Protein AF-A0A3B8XTV2-F1 (afdb_monomer_lite)

pLDDT: mean 94.54, std 3.83, range [70.0, 98.06]

Structure (mmCIF, N/CA/C/O backbone):
data_AF-A0A3B8XTV2-F1
#
_entry.id   AF-A0A3B8XTV2-F1
#
loop_
_atom_site.group_PDB
_atom_site.id
_atom_site.type_symbol
_atom_site.label_atom_id
_atom_site.label_alt_id
_atom_site.label_comp_id
_atom_site.label_asym_id
_atom_site.label_entity_id
_atom_site.label_seq_id
_atom_site.pdbx_PDB_ins_code
_atom_site.Cartn_x
_atom_site.Cartn_y
_atom_site.Cartn_z
_atom_site.occupancy
_atom_site.B_iso_or_equiv
_atom_site.auth_seq_id
_atom_site.auth_comp_id
_atom_site.auth_asym_id
_atom_site.auth_atom_id
_atom_site.pdbx_PDB_model_num
ATOM 1 N N . ALA A 1 1 ? -1.630 1.227 -6.218 1.00 91.56 1 ALA A N 1
ATOM 2 C CA . ALA A 1 1 ? -0.799 1.225 -7.433 1.00 91.56 1 ALA A CA 1
ATOM 3 C C . ALA A 1 1 ? -0.650 -0.199 -7.947 1.00 91.56 1 ALA A C 1
ATOM 5 O O . ALA A 1 1 ? -1.352 -0.532 -8.882 1.00 91.56 1 ALA A O 1
ATOM 6 N N . ILE A 1 2 ? 0.126 -1.063 -7.274 1.00 95.00 2 ILE A N 1
ATOM 7 C CA . ILE A 1 2 ? 0.343 -2.472 -7.671 1.00 95.00 2 ILE A CA 1
ATOM 8 C C . ILE A 1 2 ? -0.970 -3.226 -7.962 1.00 95.00 2 ILE A C 1
ATOM 10 O O . ILE A 1 2 ? -1.105 -3.845 -9.004 1.00 95.00 2 ILE A O 1
ATOM 14 N N . ARG A 1 3 ? -1.982 -3.104 -7.092 1.00 93.75 3 ARG A N 1
ATOM 15 C CA . ARG A 1 3 ? -3.290 -3.771 -7.264 1.00 93.75 3 ARG A CA 1
ATOM 16 C C . ARG A 1 3 ? -4.127 -3.291 -8.460 1.00 93.75 3 ARG A C 1
ATOM 18 O O . ARG A 1 3 ? -5.105 -3.943 -8.783 1.00 93.75 3 ARG A O 1
ATOM 25 N N . GLY A 1 4 ? -3.788 -2.154 -9.067 1.00 93.50 4 GLY A N 1
ATOM 26 C CA . GLY A 1 4 ? -4.565 -1.539 -10.152 1.00 93.50 4 GLY A CA 1
ATOM 27 C C . GLY A 1 4 ? -3.810 -1.415 -11.476 1.00 93.50 4 GLY A C 1
ATOM 28 O O . GLY A 1 4 ? -4.331 -0.807 -12.402 1.00 93.50 4 GLY A O 1
ATOM 29 N N . ASP A 1 5 ? -2.582 -1.929 -11.565 1.00 95.94 5 ASP A N 1
ATOM 30 C CA . ASP A 1 5 ? -1.746 -1.863 -12.767 1.00 95.94 5 ASP A CA 1
ATOM 31 C C . ASP A 1 5 ? -0.994 -3.190 -12.914 1.00 95.94 5 ASP A C 1
ATOM 33 O O . ASP A 1 5 ? -0.112 -3.509 -12.115 1.00 95.94 5 ASP A O 1
ATOM 37 N N . VAL A 1 6 ? -1.381 -3.982 -13.917 1.00 96.62 6 VAL A N 1
ATOM 38 C CA . VAL A 1 6 ? -0.865 -5.345 -14.130 1.00 96.62 6 VAL A CA 1
ATOM 39 C C . VAL A 1 6 ? 0.631 -5.345 -14.443 1.00 96.62 6 VAL A C 1
ATOM 41 O O . VAL A 1 6 ? 1.347 -6.234 -13.986 1.00 96.62 6 VAL A O 1
ATOM 44 N N . GLU A 1 7 ? 1.132 -4.334 -15.151 1.00 96.94 7 GLU A N 1
ATOM 45 C CA . GLU A 1 7 ? 2.562 -4.223 -15.453 1.00 96.94 7 GLU A CA 1
ATOM 46 C C . GLU A 1 7 ? 3.368 -3.904 -14.193 1.00 96.94 7 GLU A C 1
ATOM 48 O O . GLU A 1 7 ? 4.412 -4.506 -13.935 1.00 96.94 7 GLU A O 1
ATOM 53 N N . LEU A 1 8 ? 2.848 -3.010 -13.349 1.00 97.00 8 LEU A N 1
ATOM 54 C CA . LEU A 1 8 ? 3.457 -2.704 -12.058 1.00 97.00 8 LEU A CA 1
ATOM 55 C C . LEU A 1 8 ? 3.435 -3.921 -11.121 1.00 97.00 8 LEU A C 1
ATOM 57 O O . LEU A 1 8 ? 4.419 -4.179 -10.429 1.00 97.00 8 LEU A O 1
ATOM 61 N N . MET A 1 9 ? 2.335 -4.683 -11.120 1.00 97.25 9 MET A N 1
ATOM 62 C CA . MET A 1 9 ? 2.228 -5.955 -10.402 1.00 97.25 9 MET A CA 1
ATOM 63 C C . MET A 1 9 ? 3.267 -6.956 -10.895 1.00 9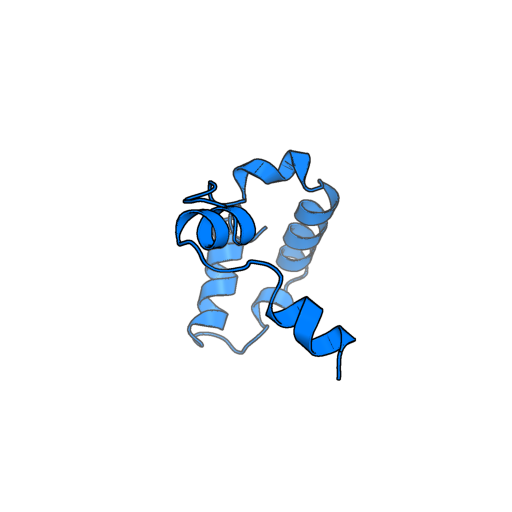7.25 9 MET A C 1
ATOM 65 O O . MET A 1 9 ? 3.986 -7.531 -10.084 1.00 97.25 9 MET A O 1
ATOM 69 N N . ARG A 1 10 ? 3.398 -7.142 -12.210 1.00 96.81 10 ARG A N 1
ATOM 70 C CA . ARG A 1 10 ? 4.370 -8.068 -12.801 1.00 96.81 10 ARG A CA 1
ATOM 71 C C . ARG A 1 10 ? 5.803 -7.708 -12.408 1.00 96.81 10 ARG A C 1
ATOM 73 O O . ARG A 1 10 ? 6.552 -8.589 -11.990 1.00 96.81 10 ARG A O 1
ATOM 80 N N . ALA A 1 11 ? 6.169 -6.430 -12.496 1.00 96.38 11 ALA A N 1
ATOM 81 C CA . ALA A 1 11 ? 7.496 -5.955 -12.112 1.00 96.38 11 ALA A CA 1
ATOM 82 C C . ALA A 1 11 ? 7.775 -6.185 -10.615 1.00 96.38 11 ALA A C 1
ATOM 84 O O . ALA A 1 11 ? 8.824 -6.716 -10.257 1.00 96.38 11 ALA A O 1
ATOM 85 N N . PHE A 1 12 ? 6.811 -5.860 -9.746 1.00 96.81 12 PHE A N 1
ATOM 86 C CA . PHE A 1 12 ? 6.902 -6.150 -8.313 1.00 96.81 12 PHE A CA 1
ATOM 87 C C . PHE A 1 12 ? 7.074 -7.654 -8.043 1.00 96.81 12 PHE A C 1
ATOM 89 O O . PHE A 1 12 ? 7.949 -8.044 -7.271 1.00 96.81 12 PHE A O 1
ATOM 96 N N . MET A 1 13 ? 6.285 -8.504 -8.707 1.00 97.62 13 MET A N 1
ATOM 97 C CA . MET A 1 13 ? 6.296 -9.952 -8.490 1.00 97.62 13 MET A CA 1
ATOM 98 C C . MET A 1 13 ? 7.614 -10.607 -8.906 1.00 97.62 13 MET A C 1
ATOM 100 O O . MET A 1 13 ? 8.015 -11.573 -8.261 1.00 97.62 13 MET A O 1
ATOM 104 N N . ARG A 1 14 ? 8.319 -10.079 -9.916 1.00 96.75 14 ARG A N 1
ATOM 105 C CA . ARG A 1 14 ? 9.670 -10.549 -10.265 1.00 96.75 14 ARG A CA 1
ATOM 106 C C . ARG A 1 14 ? 10.661 -10.336 -9.123 1.00 96.75 14 ARG A C 1
ATOM 108 O O . ARG A 1 14 ? 11.357 -11.276 -8.754 1.00 96.75 14 ARG A O 1
ATOM 115 N N . SER A 1 15 ? 10.687 -9.146 -8.521 1.00 95.50 15 SER A N 1
ATOM 116 C CA . SER A 1 15 ? 11.522 -8.894 -7.338 1.00 95.50 15 SER A CA 1
ATOM 117 C C . SER A 1 15 ? 11.043 -9.673 -6.107 1.00 95.50 15 SER A C 1
ATOM 119 O O . SER A 1 15 ? 11.870 -10.139 -5.335 1.00 95.50 15 SER A O 1
ATOM 121 N N . PHE A 1 16 ? 9.729 -9.844 -5.911 1.00 95.69 16 PHE A N 1
ATOM 122 C CA . PHE A 1 16 ? 9.179 -10.614 -4.786 1.00 95.69 16 PHE A CA 1
ATOM 123 C C . PHE A 1 16 ? 9.583 -12.095 -4.838 1.00 95.69 16 PHE A C 1
ATOM 125 O O . PHE A 1 16 ? 9.953 -12.664 -3.816 1.00 95.69 16 PHE A O 1
ATOM 132 N N . HIS A 1 17 ? 9.575 -12.699 -6.029 1.00 97.19 17 HIS A N 1
ATOM 133 C CA . HIS A 1 17 ? 10.024 -14.078 -6.250 1.00 97.19 17 HIS A CA 1
ATOM 134 C C . HIS A 1 17 ? 11.533 -14.196 -6.484 1.00 97.19 17 HIS A C 1
ATOM 136 O O . HIS A 1 17 ? 11.998 -15.256 -6.889 1.00 97.19 17 HIS A O 1
ATOM 142 N N . MET A 1 18 ? 12.298 -13.122 -6.262 1.00 95.38 18 MET A N 1
ATOM 143 C CA . MET A 1 18 ? 13.755 -13.104 -6.434 1.00 95.38 18 MET A CA 1
ATOM 144 C C . MET A 1 18 ? 14.229 -13.478 -7.852 1.00 95.38 18 MET A C 1
ATOM 146 O O . MET A 1 18 ? 15.365 -13.903 -8.032 1.00 95.38 18 MET A O 1
ATOM 150 N N . VAL A 1 19 ? 13.381 -13.289 -8.871 1.00 96.50 19 VAL A N 1
ATOM 151 C CA . VAL A 1 19 ? 13.785 -13.366 -10.288 1.00 96.50 19 VAL A CA 1
ATOM 152 C C . VAL A 1 19 ? 14.710 -12.196 -10.627 1.00 96.50 19 VAL A C 1
ATOM 154 O O . VAL A 1 19 ? 15.674 -12.357 -11.367 1.00 96.50 19 VAL A O 1
ATOM 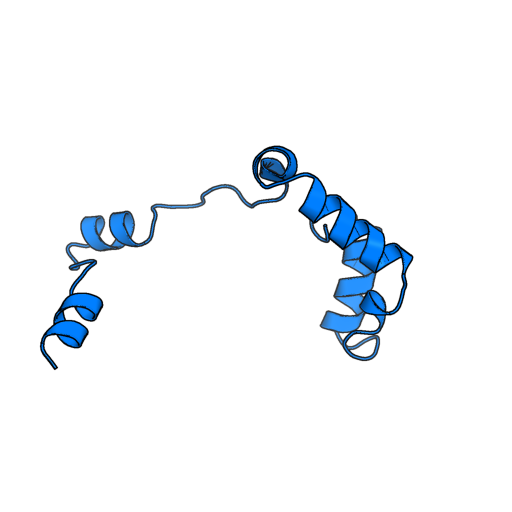157 N N . ASP A 1 20 ? 14.425 -11.027 -10.047 1.00 95.62 20 ASP A N 1
ATOM 158 C CA . ASP A 1 20 ? 15.295 -9.852 -10.070 1.00 95.62 20 ASP A CA 1
ATOM 159 C C . ASP A 1 20 ? 15.744 -9.495 -8.655 1.00 95.62 20 ASP A C 1
ATOM 161 O O . ASP A 1 20 ? 15.063 -9.813 -7.678 1.00 95.62 20 ASP A O 1
ATOM 165 N N . ALA A 1 21 ? 16.831 -8.725 -8.547 1.00 94.75 21 ALA A N 1
ATOM 166 C CA . ALA A 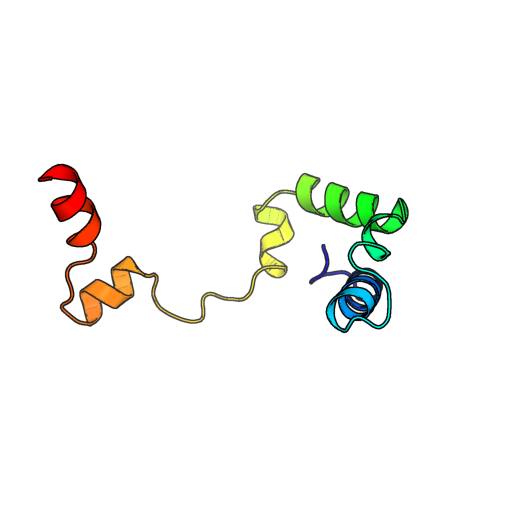1 21 ? 17.273 -8.189 -7.266 1.00 94.75 21 ALA A CA 1
ATOM 167 C C . ALA A 1 21 ? 16.150 -7.391 -6.564 1.00 94.75 21 ALA A C 1
ATOM 169 O O . ALA A 1 21 ? 15.360 -6.704 -7.241 1.00 94.75 21 ALA A O 1
ATOM 170 N N . PRO A 1 22 ? 16.104 -7.414 -5.217 1.00 89.06 22 PRO A N 1
ATOM 171 C CA . PRO A 1 22 ? 15.171 -6.605 -4.447 1.00 89.06 22 PRO A CA 1
ATOM 172 C C . PRO A 1 22 ? 15.240 -5.136 -4.877 1.00 89.06 22 PRO A C 1
ATOM 174 O O . PRO A 1 22 ? 16.313 -4.587 -5.121 1.00 89.06 22 PRO A O 1
ATOM 177 N N . ASN A 1 23 ? 14.081 -4.491 -4.981 1.00 90.00 23 ASN A N 1
ATOM 178 C CA . ASN A 1 23 ? 13.920 -3.078 -5.352 1.00 90.00 23 ASN A CA 1
ATOM 179 C C . ASN A 1 23 ? 14.240 -2.703 -6.811 1.00 90.00 23 ASN A C 1
ATOM 181 O O . ASN A 1 23 ? 14.046 -1.541 -7.163 1.00 90.00 23 ASN A O 1
ATOM 185 N N . THR A 1 24 ? 14.654 -3.634 -7.682 1.00 94.25 24 THR A N 1
ATOM 186 C CA . THR A 1 24 ? 14.905 -3.342 -9.113 1.00 94.25 24 THR A CA 1
ATOM 187 C C . THR A 1 24 ? 13.705 -2.670 -9.780 1.00 94.25 24 THR A C 1
ATOM 189 O O . THR A 1 24 ? 13.857 -1.648 -10.445 1.00 94.25 24 THR A O 1
ATOM 192 N N . TRP A 1 25 ? 12.494 -3.174 -9.525 1.00 94.88 25 TRP A N 1
ATOM 193 C CA . TRP A 1 25 ? 11.262 -2.600 -10.071 1.00 94.88 25 TRP A CA 1
ATOM 194 C C . TRP A 1 25 ? 11.021 -1.143 -9.642 1.00 94.88 25 TRP A C 1
ATOM 196 O O . TRP A 1 25 ? 10.409 -0.384 -10.388 1.00 94.88 25 TRP A O 1
ATOM 206 N N . LEU A 1 26 ? 11.511 -0.735 -8.467 1.00 95.06 26 LEU A N 1
ATOM 207 C CA . LEU A 1 26 ? 11.339 0.617 -7.933 1.00 95.06 26 LEU A CA 1
ATOM 208 C C . LEU A 1 26 ? 12.378 1.610 -8.484 1.00 95.06 26 LEU A C 1
ATOM 210 O O . LEU A 1 26 ? 12.224 2.812 -8.296 1.00 95.06 26 LEU A O 1
ATOM 214 N N . ARG A 1 27 ? 13.425 1.128 -9.169 1.00 95.62 27 ARG A N 1
ATOM 215 C CA . ARG A 1 27 ? 14.415 1.982 -9.848 1.00 95.62 27 ARG A CA 1
ATOM 216 C C . ARG A 1 27 ? 13.902 2.535 -11.179 1.00 95.62 27 ARG A C 1
ATOM 218 O O . ARG A 1 2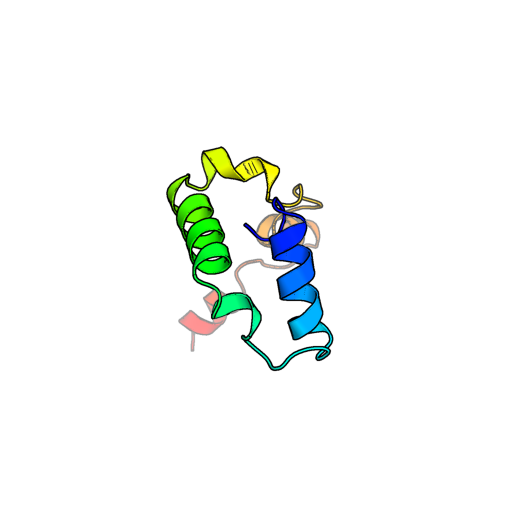7 ? 14.460 3.508 -11.673 1.00 95.62 27 ARG A O 1
ATOM 225 N N . ASP A 1 28 ? 12.851 1.944 -11.758 1.00 95.62 28 ASP A N 1
ATOM 226 C CA . ASP A 1 28 ? 12.223 2.483 -12.967 1.00 95.62 28 ASP A CA 1
ATOM 227 C C . ASP A 1 28 ? 11.368 3.719 -12.610 1.00 95.62 28 ASP A C 1
ATOM 229 O O . ASP A 1 28 ? 10.364 3.584 -11.893 1.00 95.62 28 ASP A O 1
ATOM 233 N N . PRO A 1 29 ? 11.689 4.921 -13.128 1.00 97.00 29 PRO A N 1
ATOM 234 C CA . PRO A 1 29 ? 10.927 6.136 -12.839 1.00 97.00 29 PRO A CA 1
ATOM 235 C C . PRO A 1 29 ? 9.453 6.046 -13.269 1.00 97.00 29 PRO A C 1
ATOM 237 O O . PRO A 1 29 ? 8.593 6.710 -12.685 1.00 97.00 29 PRO A O 1
ATOM 240 N N . ARG A 1 30 ? 9.117 5.192 -14.246 1.00 96.94 30 ARG A N 1
ATOM 241 C CA . ARG A 1 30 ? 7.730 4.932 -14.664 1.00 96.94 30 ARG A CA 1
ATOM 242 C C . ARG A 1 30 ? 6.948 4.187 -13.584 1.00 96.94 30 ARG A C 1
ATOM 244 O O . ARG A 1 30 ? 5.773 4.474 -13.370 1.00 96.94 30 ARG A O 1
ATOM 251 N N . ASN A 1 31 ? 7.587 3.267 -12.867 1.00 97.31 31 ASN A N 1
ATOM 252 C CA . ASN A 1 31 ? 6.951 2.555 -11.759 1.00 97.31 31 ASN A CA 1
ATOM 253 C C . ASN A 1 31 ? 6.745 3.481 -10.560 1.00 97.31 31 ASN A C 1
ATOM 255 O O . ASN A 1 31 ? 5.660 3.502 -9.972 1.00 97.31 31 ASN A O 1
ATOM 259 N N . VAL A 1 32 ? 7.742 4.313 -10.254 1.00 97.69 32 VAL A N 1
ATOM 260 C CA . VAL A 1 32 ? 7.642 5.331 -9.201 1.00 97.69 32 VAL A CA 1
ATOM 261 C C . VAL A 1 32 ? 6.505 6.312 -9.493 1.00 97.69 32 VAL A C 1
ATOM 263 O O . VAL A 1 32 ? 5.662 6.548 -8.625 1.00 97.69 32 VAL A O 1
ATOM 266 N N . SER A 1 33 ? 6.404 6.833 -10.719 1.00 97.94 33 SER A N 1
ATOM 267 C CA . SER A 1 33 ? 5.347 7.788 -11.076 1.00 97.94 33 SER A CA 1
ATOM 268 C C . SER A 1 33 ? 3.942 7.184 -10.962 1.00 97.94 33 SER A C 1
ATOM 270 O O . SER A 1 33 ? 3.034 7.849 -10.461 1.00 97.94 33 SER A O 1
ATOM 272 N N . LYS A 1 34 ? 3.752 5.905 -11.316 1.00 97.38 34 LYS A N 1
ATOM 273 C CA . LYS A 1 34 ? 2.489 5.176 -11.093 1.00 97.38 34 LYS A CA 1
ATOM 274 C C . LYS A 1 34 ? 2.127 5.084 -9.607 1.00 97.38 34 LYS A C 1
ATOM 276 O O . LYS A 1 34 ? 0.959 5.279 -9.244 1.00 97.38 34 LYS A O 1
ATOM 281 N N . VAL A 1 35 ? 3.106 4.806 -8.741 1.00 97.06 35 VAL A N 1
ATOM 282 C CA . VAL A 1 35 ? 2.912 4.761 -7.280 1.00 97.06 35 VAL A CA 1
ATOM 283 C C . VAL A 1 35 ? 2.502 6.132 -6.750 1.00 97.06 35 VAL A C 1
ATOM 285 O O . VAL A 1 35 ? 1.426 6.248 -6.158 1.00 97.06 35 VAL A O 1
ATOM 288 N N . LEU A 1 36 ? 3.293 7.166 -7.042 1.00 98.06 36 LEU A N 1
ATOM 289 C CA . LEU A 1 36 ? 3.045 8.537 -6.592 1.00 98.06 36 LEU A CA 1
ATOM 290 C C . LEU A 1 36 ? 1.702 9.068 -7.098 1.00 98.06 36 LEU A C 1
ATOM 292 O O . LEU A 1 36 ? 0.907 9.584 -6.314 1.00 98.06 36 LEU A O 1
ATOM 296 N N . ARG A 1 37 ? 1.390 8.863 -8.383 1.00 97.38 37 ARG A N 1
ATOM 297 C CA . ARG A 1 37 ? 0.097 9.241 -8.968 1.00 97.38 37 ARG A CA 1
ATOM 298 C C . ARG A 1 37 ? -1.055 8.546 -8.257 1.00 97.38 37 ARG A C 1
ATOM 300 O O . ARG A 1 37 ? -2.077 9.177 -8.006 1.00 97.38 37 ARG A O 1
ATOM 307 N N . THR A 1 38 ? -0.914 7.262 -7.924 1.00 97.31 38 THR A N 1
ATOM 308 C CA . THR A 1 38 ? -1.966 6.550 -7.191 1.00 97.31 38 THR A CA 1
ATOM 309 C C . THR A 1 38 ? -2.159 7.143 -5.799 1.00 97.31 38 THR A C 1
ATOM 311 O O . THR A 1 38 ? -3.295 7.385 -5.406 1.00 97.31 38 THR A O 1
ATOM 314 N N . TRP A 1 39 ? -1.088 7.421 -5.055 1.00 96.44 39 TRP A N 1
ATOM 315 C CA . TRP A 1 39 ? -1.196 8.051 -3.734 1.00 96.44 39 TRP A CA 1
ATOM 316 C C . TRP A 1 39 ? -1.828 9.441 -3.800 1.00 96.44 39 TRP A C 1
ATOM 318 O O . TRP A 1 39 ? -2.755 9.714 -3.039 1.00 96.44 39 TRP A O 1
ATOM 328 N N . ALA A 1 40 ? -1.425 10.264 -4.769 1.00 97.62 40 ALA A N 1
ATOM 329 C CA . ALA A 1 40 ? -1.969 11.603 -4.976 1.00 97.62 40 ALA A CA 1
ATOM 330 C C . ALA A 1 40 ? -3.488 11.615 -5.249 1.00 97.62 40 ALA A C 1
ATOM 332 O O . ALA A 1 40 ? -4.161 12.594 -4.942 1.00 97.62 40 ALA A O 1
ATOM 333 N N . ARG A 1 41 ? -4.070 10.527 -5.782 1.00 96.25 41 ARG A N 1
ATOM 334 C CA . ARG A 1 41 ? -5.533 10.409 -5.961 1.00 96.25 41 ARG A CA 1
ATOM 335 C C . ARG A 1 41 ? -6.306 10.365 -4.635 1.00 96.25 41 ARG A C 1
ATOM 337 O O . ARG A 1 41 ? -7.496 10.683 -4.636 1.00 96.25 41 ARG A O 1
ATOM 344 N N . GLY A 1 42 ? -5.662 9.964 -3.537 1.00 95.94 42 GLY A N 1
ATOM 345 C CA . GLY A 1 42 ? -6.258 9.863 -2.205 1.00 95.94 42 GLY A CA 1
ATOM 346 C C . GLY A 1 42 ? -7.096 8.599 -1.963 1.00 95.94 42 GLY A C 1
ATOM 347 O O . GLY A 1 42 ? -7.485 7.880 -2.885 1.00 95.94 42 GLY A O 1
ATOM 348 N N . LYS A 1 43 ? -7.398 8.329 -0.683 1.00 92.75 43 LYS A N 1
ATOM 349 C CA . LYS A 1 43 ? -8.070 7.095 -0.221 1.00 92.75 43 LYS A CA 1
ATOM 350 C C . LYS A 1 43 ? -9.434 6.870 -0.882 1.00 92.75 43 LYS A C 1
ATOM 352 O O . LYS A 1 43 ? -9.712 5.762 -1.322 1.00 92.75 43 LYS A O 1
ATOM 357 N N . LYS A 1 44 ? -10.259 7.919 -1.000 1.00 94.44 44 LYS A N 1
ATOM 358 C CA . LYS A 1 44 ? -11.621 7.831 -1.564 1.00 94.44 44 LYS A CA 1
ATOM 359 C C . LYS A 1 44 ? -11.624 7.326 -3.011 1.00 94.44 44 LYS A C 1
ATOM 361 O O . LYS A 1 44 ? -12.427 6.474 -3.359 1.00 94.44 44 LYS A O 1
ATOM 366 N N . ARG A 1 45 ? -10.708 7.828 -3.846 1.00 94.94 45 ARG A N 1
ATOM 367 C CA . ARG A 1 45 ? -10.602 7.468 -5.275 1.00 94.94 45 ARG A CA 1
ATOM 368 C C . ARG A 1 45 ? -9.823 6.180 -5.544 1.00 94.94 45 ARG A C 1
ATOM 370 O O . ARG A 1 45 ? -9.667 5.822 -6.710 1.00 94.94 45 ARG A O 1
ATOM 377 N N . ASN A 1 46 ? -9.293 5.571 -4.488 1.00 96.19 46 ASN A N 1
ATOM 378 C CA . ASN A 1 46 ? -8.566 4.309 -4.511 1.00 96.19 46 ASN A CA 1
ATOM 379 C C . ASN A 1 46 ? -9.322 3.226 -3.728 1.00 96.19 46 ASN A C 1
ATOM 381 O O . ASN A 1 46 ? -8.724 2.205 -3.406 1.00 96.19 46 ASN A O 1
ATOM 385 N N . ALA A 1 47 ? -10.579 3.469 -3.334 1.00 93.69 47 ALA A N 1
ATOM 386 C CA . ALA A 1 47 ? -11.348 2.567 -2.477 1.00 93.69 47 ALA A CA 1
ATOM 387 C C . ALA A 1 47 ? -11.496 1.167 -3.097 1.00 93.69 47 ALA A C 1
ATOM 389 O O . ALA A 1 47 ? -11.383 0.170 -2.394 1.00 93.69 47 ALA A O 1
ATOM 390 N N . ASP A 1 48 ? -11.645 1.117 -4.417 1.00 93.06 48 ASP A N 1
ATOM 391 C CA . ASP A 1 48 ? -11.675 -0.076 -5.264 1.00 93.06 48 ASP A CA 1
ATOM 392 C C . ASP A 1 48 ? -10.365 -0.884 -5.249 1.00 93.06 48 ASP A C 1
ATOM 394 O O . ASP A 1 48 ? -10.373 -2.085 -5.498 1.00 93.06 48 ASP A O 1
ATOM 398 N N . LEU A 1 49 ? -9.233 -0.253 -4.914 1.00 93.88 49 LEU A N 1
ATOM 399 C CA . LEU A 1 49 ? -7.935 -0.927 -4.801 1.00 93.88 49 LEU A CA 1
ATOM 400 C C . LEU A 1 49 ? -7.730 -1.628 -3.453 1.00 93.88 49 LEU A C 1
ATOM 402 O O . LEU A 1 49 ? -6.684 -2.254 -3.250 1.00 93.88 49 LEU A O 1
ATOM 406 N N . TYR A 1 50 ? -8.649 -1.482 -2.501 1.00 90.00 50 TYR A N 1
ATOM 407 C CA . TYR A 1 50 ? -8.582 -2.177 -1.220 1.00 90.00 50 TYR A CA 1
ATOM 408 C C . TYR A 1 50 ? -9.476 -3.416 -1.264 1.00 90.00 50 TYR A C 1
ATOM 410 O O . TYR A 1 50 ? -10.569 -3.357 -1.824 1.00 90.00 50 TYR A O 1
ATOM 418 N N . PRO A 1 51 ? -9.035 -4.542 -0.676 1.00 86.62 51 PRO A N 1
ATOM 419 C CA . PRO A 1 51 ? -9.907 -5.697 -0.548 1.00 86.62 51 PRO A CA 1
ATOM 420 C C . PRO A 1 51 ? -11.161 -5.316 0.257 1.00 86.62 51 PRO A C 1
ATOM 422 O O . PRO A 1 51 ? -11.074 -4.470 1.158 1.00 86.62 51 PRO A O 1
ATOM 425 N N . PRO A 1 52 ? -12.318 -5.934 -0.037 1.00 88.19 52 PRO A N 1
ATOM 426 C CA . PRO A 1 52 ? -13.512 -5.736 0.770 1.00 88.19 52 PRO A CA 1
ATOM 427 C C . PRO A 1 52 ? -13.250 -6.157 2.222 1.00 88.19 52 PRO A C 1
ATOM 429 O O . PRO A 1 52 ? -12.391 -6.996 2.502 1.00 88.19 52 PRO A O 1
ATOM 432 N N . LYS A 1 53 ? -14.000 -5.576 3.164 1.00 87.06 53 LYS A N 1
ATOM 433 C CA . LYS A 1 53 ? -13.955 -5.986 4.574 1.00 87.06 53 LYS A CA 1
ATOM 434 C C . LYS A 1 53 ? -14.498 -7.422 4.666 1.00 87.06 53 LYS A C 1
ATOM 436 O O . LYS A 1 53 ? -15.702 -7.621 4.579 1.00 87.06 53 LYS A O 1
ATOM 441 N N . LEU A 1 54 ? -13.606 -8.409 4.807 1.00 89.12 54 LEU A N 1
ATOM 442 C CA . LEU A 1 54 ? -13.950 -9.843 4.832 1.00 89.12 54 LEU A CA 1
ATOM 443 C C . LEU A 1 54 ? -14.560 -10.318 6.162 1.00 89.12 54 LEU A C 1
ATOM 445 O O . LEU A 1 54 ? -15.015 -11.451 6.257 1.00 89.12 54 LEU A O 1
ATOM 449 N N . GLY A 1 55 ? -14.554 -9.480 7.197 1.00 91.69 55 GLY A N 1
ATOM 450 C CA . GLY A 1 55 ? -15.044 -9.842 8.522 1.00 91.69 55 GLY A CA 1
ATOM 451 C C . GLY A 1 55 ? -15.052 -8.651 9.478 1.00 91.69 55 GLY A C 1
ATOM 452 O O . GLY A 1 55 ? -14.683 -7.544 9.070 1.00 91.69 55 GLY A O 1
ATOM 453 N N . PRO A 1 56 ? -15.477 -8.850 10.735 1.00 94.56 56 PRO A N 1
ATOM 454 C CA . PRO A 1 56 ? -15.553 -7.788 11.731 1.00 94.56 56 PRO A CA 1
ATOM 455 C C . PRO A 1 56 ? -14.197 -7.108 11.957 1.00 94.56 56 PRO A C 1
ATOM 457 O O . PRO A 1 56 ? -13.130 -7.683 11.739 1.00 94.56 56 PRO A O 1
ATOM 460 N N . GLY A 1 57 ? -14.234 -5.846 12.390 1.00 92.94 57 GLY A N 1
ATOM 461 C CA . GLY A 1 57 ? -13.014 -5.165 12.830 1.00 92.94 57 GLY A CA 1
ATOM 462 C C . GLY A 1 57 ? -12.415 -5.858 14.059 1.00 92.94 57 GLY A C 1
ATOM 463 O O . GLY A 1 57 ? -13.109 -6.599 14.745 1.00 92.94 57 GLY A O 1
ATOM 464 N N . ARG A 1 58 ? -11.144 -5.596 14.391 1.00 93.19 58 ARG A N 1
ATOM 465 C CA . ARG A 1 58 ? -10.486 -6.240 15.546 1.00 93.19 58 ARG A CA 1
ATOM 466 C C . ARG A 1 58 ? -11.289 -6.088 16.844 1.00 93.19 58 ARG A C 1
ATOM 468 O O . ARG A 1 58 ? -11.501 -7.074 17.534 1.00 93.19 58 ARG A O 1
ATOM 475 N N . THR A 1 59 ? -11.745 -4.875 17.158 1.00 95.19 59 THR A N 1
ATOM 476 C CA . THR A 1 59 ? -12.550 -4.602 18.361 1.00 95.19 59 THR A CA 1
ATOM 477 C C . THR A 1 59 ? -13.865 -5.374 18.344 1.00 95.19 59 THR A C 1
ATOM 479 O O . THR A 1 59 ? -14.180 -6.061 19.302 1.00 95.19 59 THR A O 1
ATOM 482 N N . GLU A 1 60 ? -14.588 -5.303 17.227 1.00 95.75 60 GLU A N 1
ATOM 483 C CA . GLU A 1 60 ? -15.866 -5.987 17.006 1.00 95.75 60 GLU A CA 1
ATOM 484 C C . GLU A 1 60 ? -15.726 -7.513 17.154 1.00 95.75 60 GLU A C 1
ATOM 486 O O . GLU A 1 60 ? -16.527 -8.141 17.837 1.00 95.75 60 GLU A O 1
ATOM 491 N N . MET A 1 61 ? -14.662 -8.087 16.587 1.00 96.38 61 MET A N 1
ATOM 492 C CA . MET A 1 61 ? -14.314 -9.504 16.701 1.00 96.38 61 MET A CA 1
ATOM 493 C C . MET A 1 61 ? -13.985 -9.906 18.144 1.00 96.38 61 MET A C 1
ATOM 495 O O . MET A 1 61 ? -14.445 -10.936 18.614 1.00 96.38 61 MET A O 1
ATOM 499 N N . LEU A 1 62 ? -13.169 -9.126 18.858 1.00 97.38 62 LEU A N 1
ATOM 500 C CA . LEU A 1 62 ? -12.817 -9.455 20.244 1.00 97.38 62 LEU A CA 1
ATOM 501 C C . LEU A 1 62 ? -14.052 -9.388 21.146 1.00 97.38 62 LEU A C 1
ATOM 503 O O . LEU A 1 62 ? -14.304 -10.326 21.899 1.00 97.38 62 LEU A O 1
ATOM 507 N N . SER A 1 63 ? -14.871 -8.344 20.991 1.00 96.31 63 SER A N 1
ATOM 508 C CA . SER A 1 63 ? -16.140 -8.218 21.705 1.00 96.31 63 SER A CA 1
ATOM 509 C C . SER A 1 63 ? -17.091 -9.382 21.416 1.00 96.31 63 SER A C 1
ATOM 511 O O . SER A 1 63 ? -17.694 -9.898 22.354 1.00 96.31 63 SER A O 1
ATOM 513 N N . SER A 1 64 ? -17.209 -9.841 20.163 1.00 96.88 64 SER A N 1
ATOM 514 C CA . SER A 1 64 ? -18.087 -10.972 19.826 1.00 96.88 64 SER A CA 1
ATOM 515 C C . SER A 1 64 ? -17.603 -12.313 20.388 1.00 96.88 64 SER A C 1
ATOM 517 O O . SER A 1 64 ? -18.416 -13.205 20.613 1.00 96.88 64 SER A O 1
ATOM 519 N N . LEU A 1 65 ? -16.302 -12.449 20.657 1.00 96.81 65 LEU A N 1
ATOM 520 C CA . LEU A 1 65 ? -15.698 -13.618 21.301 1.00 96.81 65 LEU A CA 1
ATOM 521 C C . LEU A 1 65 ? -15.707 -13.540 22.839 1.00 96.81 65 LEU A C 1
ATOM 523 O O . LEU A 1 65 ? -15.194 -14.446 23.492 1.00 96.81 65 LEU A O 1
ATOM 527 N N . GLY A 1 66 ? -16.242 -12.465 23.429 1.00 96.69 66 GLY A N 1
ATOM 528 C CA . GLY A 1 66 ? -16.199 -12.241 24.879 1.00 96.69 66 GLY A CA 1
ATOM 529 C C . GLY A 1 66 ? -14.802 -11.893 25.410 1.00 96.69 66 GLY A C 1
ATOM 530 O O . GLY A 1 66 ? -14.541 -12.035 26.602 1.00 96.69 66 GLY A O 1
ATOM 531 N N . ILE A 1 67 ? -13.894 -11.443 24.540 1.00 96.75 67 ILE A N 1
ATOM 532 C CA . ILE A 1 67 ? -12.527 -11.052 24.891 1.00 96.75 67 ILE A CA 1
ATOM 533 C C . ILE A 1 67 ? -12.476 -9.528 25.037 1.00 96.75 67 ILE A C 1
ATOM 535 O O . ILE A 1 67 ? -12.969 -8.801 24.174 1.00 96.75 67 ILE A O 1
ATOM 539 N N . SER A 1 68 ? -11.841 -9.027 26.103 1.00 95.62 68 SER A N 1
ATOM 540 C CA . SER A 1 68 ? -11.637 -7.582 26.277 1.00 95.62 68 SER A CA 1
ATOM 541 C C . SER A 1 68 ? -10.782 -7.011 25.133 1.00 95.62 68 SER A C 1
ATOM 543 O O . SER A 1 68 ? -9.631 -7.426 24.967 1.00 95.62 68 SER A O 1
ATOM 545 N N . PRO A 1 69 ? -11.282 -6.027 24.360 1.00 95.81 69 PRO A N 1
ATOM 546 C CA . PRO A 1 69 ? -10.496 -5.384 23.310 1.00 95.81 69 PRO A CA 1
ATOM 547 C C . PRO A 1 69 ? -9.402 -4.443 23.835 1.00 95.81 69 PRO A C 1
ATOM 549 O O . PRO A 1 69 ? -8.567 -3.992 23.048 1.00 95.81 69 PRO A O 1
ATOM 552 N N . THR A 1 70 ? -9.427 -4.106 25.129 1.00 95.75 70 THR A N 1
ATOM 553 C CA . THR A 1 70 ? -8.593 -3.063 25.749 1.00 95.75 70 THR A CA 1
ATOM 554 C C . THR A 1 70 ? -7.637 -3.583 26.818 1.00 95.75 70 THR A C 1
ATOM 556 O O . THR A 1 70 ? -6.838 -2.794 27.319 1.00 95.75 70 THR A O 1
ATOM 559 N N . ALA A 1 71 ? -7.644 -4.887 27.116 1.00 94.25 71 ALA A N 1
ATOM 560 C CA . ALA A 1 71 ? -6.808 -5.480 28.162 1.00 94.25 71 ALA A CA 1
ATOM 561 C C . ALA A 1 71 ? -5.307 -5.160 28.005 1.00 94.25 71 ALA A C 1
ATOM 563 O O . ALA A 1 71 ? -4.652 -4.799 28.982 1.00 94.25 71 ALA A O 1
ATOM 564 N N . ASP A 1 72 ? -4.765 -5.222 26.781 1.00 92.62 72 ASP A N 1
ATOM 565 C CA . ASP A 1 72 ? -3.352 -4.895 26.529 1.00 92.62 72 ASP A CA 1
ATOM 566 C C . ASP A 1 72 ? -3.053 -3.393 26.746 1.00 92.62 72 ASP A C 1
ATOM 568 O O . ASP A 1 72 ? -2.147 -3.076 27.524 1.00 92.62 72 ASP A O 1
ATOM 572 N N . PRO A 1 73 ? -3.798 -2.439 26.132 1.00 91.94 73 PRO A N 1
ATOM 573 C CA . PRO A 1 73 ? -3.667 -1.016 26.452 1.00 91.94 73 PRO A CA 1
ATOM 574 C C . PRO A 1 73 ? -3.810 -0.675 27.939 1.00 91.94 73 PRO A C 1
ATOM 576 O O . PRO A 1 73 ? -3.121 0.219 28.421 1.00 91.94 73 PRO A O 1
ATOM 579 N N . GLU A 1 74 ? -4.718 -1.335 28.658 1.00 94.94 74 GLU A N 1
ATOM 580 C CA . GLU A 1 74 ? -4.942 -1.109 30.090 1.00 94.94 74 GLU A CA 1
ATOM 581 C C . GLU A 1 74 ? -3.750 -1.584 30.917 1.00 94.94 74 GLU A C 1
ATOM 583 O O . GLU A 1 74 ? -3.230 -0.817 31.727 1.00 94.94 74 GLU A O 1
ATOM 588 N N . ARG A 1 75 ? -3.243 -2.790 30.638 1.00 93.94 75 ARG A N 1
ATOM 589 C CA . ARG A 1 75 ? -2.036 -3.328 31.274 1.00 93.94 75 ARG A CA 1
ATOM 590 C C . ARG A 1 75 ? -0.837 -2.395 31.099 1.00 93.94 75 ARG A C 1
ATOM 592 O O . ARG A 1 75 ? -0.110 -2.161 32.059 1.00 93.94 75 ARG A O 1
ATOM 599 N N . LEU A 1 76 ? -0.632 -1.862 29.892 1.00 93.75 76 LEU A N 1
ATOM 600 C CA . LEU A 1 76 ? 0.477 -0.945 29.596 1.00 93.75 76 LEU A CA 1
ATOM 601 C C . LEU A 1 76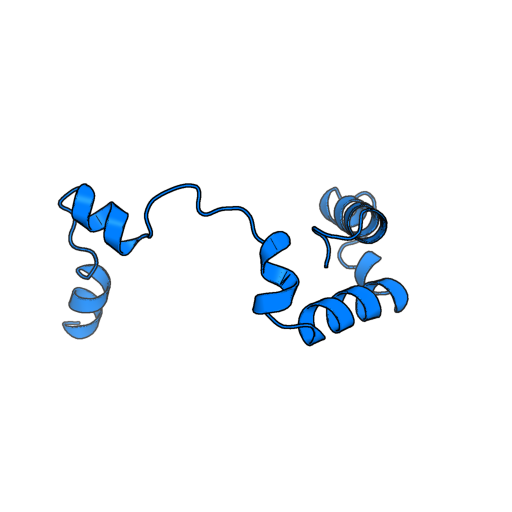 ? 0.378 0.390 30.343 1.00 93.75 76 LEU A C 1
ATOM 603 O O . LEU A 1 76 ? 1.403 1.006 30.592 1.00 93.75 76 LEU A O 1
ATOM 607 N N . LYS A 1 77 ? -0.831 0.848 30.685 1.00 93.94 77 LYS A N 1
ATOM 608 C CA . LYS A 1 77 ? -1.030 2.067 31.487 1.00 93.94 77 LYS A CA 1
ATOM 609 C C . LYS A 1 77 ? -0.819 1.835 32.984 1.00 93.94 77 LYS A C 1
ATOM 611 O O . LYS A 1 77 ? -0.582 2.797 33.703 1.00 93.94 77 LYS A O 1
ATOM 616 N N . SER A 1 78 ? -0.981 0.596 33.447 1.00 88.25 78 SER A N 1
ATOM 617 C CA . SER A 1 78 ? -0.839 0.212 34.859 1.00 88.25 78 SER A CA 1
ATOM 618 C C . SER A 1 78 ? 0.563 -0.265 35.255 1.00 88.25 78 SER A C 1
ATOM 620 O O . SER A 1 78 ? 0.782 -0.542 36.432 1.00 88.25 78 SER A O 1
ATOM 622 N N . ALA A 1 79 ? 1.465 -0.424 34.284 1.00 70.00 79 ALA A N 1
ATOM 623 C CA . ALA A 1 79 ? 2.865 -0.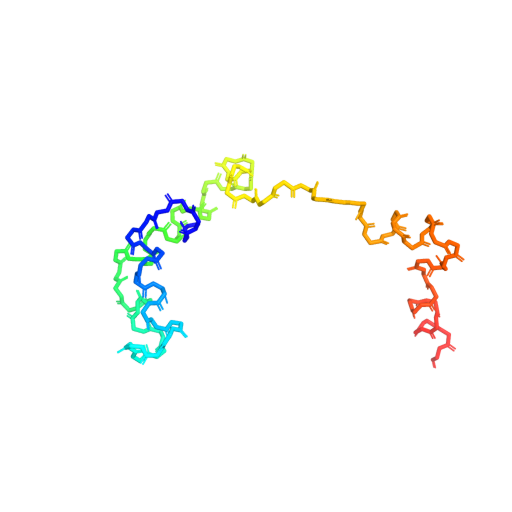805 34.481 1.00 70.00 79 ALA A CA 1
ATOM 624 C C . ALA A 1 79 ? 3.753 0.442 34.563 1.00 70.00 79 ALA A C 1
ATOM 626 O O . ALA A 1 79 ? 4.726 0.399 35.345 1.00 70.00 79 ALA A O 1
#

Secondary structure (DSSP, 8-state):
-GGG-HHHHHHHHHHHTTSS-TTGGGGSHHHHHHHHHHHHTTTGGGGGGSPP--S--HHHHHHHTT--SSHHHHHHHH-

Foldseek 3Di:
DLLPDVVLVVLQVCCVVPVDPHCPSVPPVVSVCVVVVQVVVDCVNCVVSDDPPPDDDQCRVCVVVVHHSCPVVVVVVVD

Sequence (79 aa):
AIRGDVELMRAFMRSFHMVDAPNTWLRDPRNVSKVLRTWARGKKRNADLYPPKLGPGRTEMLSSLGISPTADPERLKSA

Radius of gyration: 19.29 Å; chains: 1; bounding box: 35×26×50 Å